Protein AF-A0A4P7VS57-F1 (afdb_monomer_lite)

Sequence (170 aa):
MRVNVEDFFAKYGSKEYRNGLYIPEDIWAMRNECFFSGAVEMEVPDNIVDTIESNKLNQERRDAEYNNISTHRVAGMEHEGNGDIDEAIIEYAESIRLGENAENDMFHAFGYSYTRIIVLLDKVKRYTEEIDYIEALLNHSMNEPERDKYVARLEKTKVKLEKQSKNGRV

Secondary structure (DSSP, 8-state):
-EEEHHHHHHHHTSGGGTTTTTS-HHHHHHHHHHHHHT-SEEE--TTHHHHHHHHHHHHHHHHHHHHHHHHHHHHHHHHHHHT-HHHHHHHHHHHHHHHHTSSS--HHHHHHHHHHHHHHHHHTT-HHHHHHHHHHHHTS---HHHHHHHHHHHHHHHHHHHHHHHHT--

Structure (mmCIF, N/CA/C/O backbone):
data_AF-A0A4P7VS57-F1
#
_entry.id   AF-A0A4P7VS57-F1
#
loop_
_atom_site.group_PDB
_atom_site.id
_atom_site.type_symbol
_atom_site.label_atom_id
_atom_site.label_alt_id
_atom_site.label_comp_id
_atom_site.label_asym_id
_atom_site.label_entity_id
_atom_site.label_seq_id
_atom_site.pdbx_PDB_ins_code
_atom_site.Cartn_x
_atom_site.Cartn_y
_atom_site.Cartn_z
_atom_site.occupancy
_atom_site.B_iso_or_equiv
_atom_site.auth_seq_id
_atom_site.auth_comp_id
_atom_site.auth_asym_id
_atom_site.auth_atom_id
_atom_site.pdbx_PDB_model_num
ATOM 1 N N . MET A 1 1 ? 27.900 -6.717 -24.913 1.00 95.75 1 MET A N 1
ATOM 2 C CA . MET A 1 1 ? 27.491 -6.787 -26.330 1.00 95.75 1 MET A CA 1
ATOM 3 C C . MET A 1 1 ? 27.405 -5.391 -26.921 1.00 95.75 1 MET A C 1
ATOM 5 O O . MET A 1 1 ? 27.136 -4.440 -26.197 1.00 95.75 1 MET A O 1
ATOM 9 N N . ARG A 1 2 ? 27.623 -5.250 -28.231 1.00 96.56 2 ARG A N 1
ATOM 10 C CA . ARG A 1 2 ? 27.492 -3.961 -28.922 1.00 96.56 2 ARG A CA 1
ATOM 11 C C . ARG A 1 2 ? 26.099 -3.825 -29.535 1.00 96.56 2 ARG A C 1
ATOM 13 O O . ARG A 1 2 ? 25.623 -4.768 -30.160 1.00 96.56 2 ARG A O 1
ATOM 20 N N . VAL A 1 3 ? 25.461 -2.672 -29.347 1.00 97.00 3 VAL A N 1
ATOM 21 C CA . VAL A 1 3 ? 24.111 -2.381 -29.855 1.00 97.00 3 VAL A CA 1
ATOM 22 C C . VAL A 1 3 ? 24.070 -1.018 -30.538 1.00 97.00 3 VAL A C 1
ATOM 24 O O . VAL A 1 3 ? 24.795 -0.105 -30.140 1.00 97.00 3 VAL A O 1
ATOM 27 N N . ASN A 1 4 ? 23.201 -0.869 -31.538 1.00 97.88 4 ASN A N 1
ATOM 28 C CA . ASN A 1 4 ? 22.857 0.443 -32.079 1.00 97.88 4 ASN A CA 1
ATOM 29 C C . ASN A 1 4 ? 22.032 1.223 -31.039 1.00 97.88 4 ASN A C 1
ATOM 31 O O . ASN A 1 4 ? 21.075 0.689 -30.472 1.00 97.88 4 ASN A O 1
ATOM 35 N N . VAL A 1 5 ? 22.419 2.471 -30.773 1.00 96.75 5 VAL A N 1
ATOM 36 C CA . VAL A 1 5 ? 21.814 3.298 -29.717 1.00 96.75 5 VAL A CA 1
ATOM 37 C C . VAL A 1 5 ? 20.358 3.633 -30.046 1.00 96.75 5 VAL A C 1
ATOM 39 O O . VAL A 1 5 ? 19.491 3.509 -29.182 1.00 96.75 5 VAL A O 1
ATOM 42 N N . GLU A 1 6 ? 20.065 4.038 -31.282 1.00 96.06 6 GLU A N 1
ATOM 43 C CA . GLU A 1 6 ? 18.710 4.435 -31.676 1.00 96.06 6 GLU A CA 1
ATOM 44 C C . GLU A 1 6 ? 17.748 3.248 -31.630 1.00 96.06 6 GLU A C 1
ATOM 46 O O . GLU A 1 6 ? 16.695 3.353 -31.002 1.00 96.06 6 GLU A O 1
ATOM 51 N N . ASP A 1 7 ? 18.135 2.102 -32.193 1.00 97.62 7 ASP A N 1
ATOM 52 C CA . ASP A 1 7 ? 17.298 0.897 -32.205 1.00 97.62 7 ASP A CA 1
ATOM 53 C C . ASP A 1 7 ? 17.010 0.386 -30.787 1.00 97.62 7 ASP A C 1
ATOM 55 O O . ASP A 1 7 ? 15.876 0.017 -30.457 1.00 97.62 7 ASP A O 1
ATOM 59 N N . PHE A 1 8 ? 18.026 0.398 -29.916 1.00 97.75 8 PHE A N 1
ATOM 60 C CA . PHE A 1 8 ? 17.887 -0.053 -28.534 1.00 97.75 8 PHE A CA 1
ATOM 61 C C . PHE A 1 8 ? 16.859 0.792 -27.771 1.00 97.75 8 PHE A C 1
ATOM 63 O O . PHE A 1 8 ? 15.942 0.250 -27.146 1.00 97.75 8 PHE A O 1
ATOM 70 N N . PHE A 1 9 ? 16.969 2.121 -27.853 1.00 96.75 9 PHE A N 1
ATOM 71 C CA . PHE A 1 9 ? 16.055 3.029 -27.158 1.00 96.75 9 PHE A CA 1
ATOM 72 C C . PHE A 1 9 ? 14.707 3.192 -27.864 1.00 96.75 9 PHE A C 1
ATOM 74 O O . PHE A 1 9 ? 13.718 3.475 -27.192 1.00 96.75 9 PHE A O 1
ATOM 81 N N . ALA A 1 10 ? 14.612 2.948 -29.172 1.00 97.12 10 ALA A N 1
ATOM 82 C CA . ALA A 1 10 ? 13.326 2.860 -29.857 1.00 97.12 10 ALA A CA 1
ATOM 83 C C . ALA A 1 10 ? 12.485 1.696 -29.310 1.00 97.12 10 ALA A C 1
ATOM 85 O O . ALA A 1 10 ? 11.280 1.849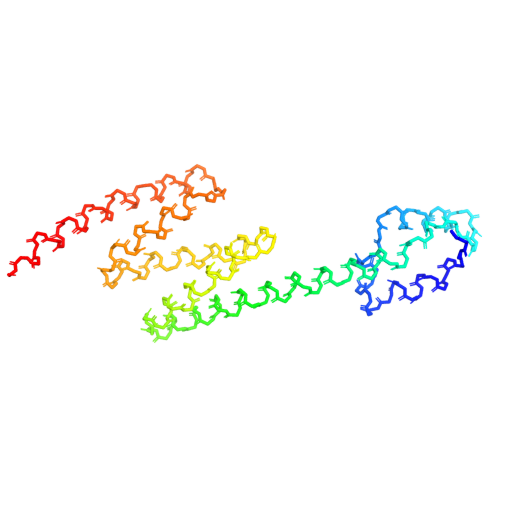 -29.101 1.00 97.12 10 ALA A O 1
ATOM 86 N N . LYS A 1 11 ? 13.119 0.552 -29.014 1.00 97.25 11 LYS A N 1
ATOM 87 C CA . LYS A 1 11 ? 12.449 -0.603 -28.404 1.00 97.25 11 LYS A CA 1
ATOM 88 C C . LYS A 1 11 ? 12.190 -0.398 -26.909 1.00 97.25 11 LYS A C 1
ATOM 90 O O . LYS A 1 11 ? 11.036 -0.354 -26.481 1.00 97.25 11 LYS A O 1
ATOM 95 N N . TYR A 1 12 ? 13.248 -0.271 -26.110 1.00 97.50 12 TYR A N 1
ATOM 96 C CA . TYR A 1 12 ? 13.145 -0.291 -24.645 1.00 97.50 12 TYR A CA 1
ATOM 97 C C . TYR A 1 12 ? 12.776 1.068 -24.039 1.00 97.50 12 TYR A C 1
ATOM 99 O O . TYR A 1 12 ? 12.376 1.134 -22.885 1.00 97.50 12 TYR A O 1
ATOM 107 N N . GLY A 1 13 ? 12.856 2.155 -24.809 1.00 95.62 13 GLY A N 1
ATOM 108 C CA . GLY A 1 13 ? 12.323 3.471 -24.447 1.00 95.62 13 GLY A CA 1
ATOM 109 C C . GLY A 1 13 ? 10.883 3.694 -24.919 1.00 95.62 13 GLY A C 1
ATOM 110 O O . GLY A 1 13 ? 10.374 4.809 -24.831 1.00 95.62 13 GLY A O 1
ATOM 111 N N . SER A 1 14 ? 10.215 2.663 -25.445 1.00 96.44 14 SER A N 1
ATOM 112 C CA . SER A 1 14 ? 8.836 2.761 -25.924 1.00 96.44 14 SER A CA 1
ATOM 113 C C . SER A 1 14 ? 7.815 2.826 -24.780 1.00 96.44 14 SER A C 1
ATOM 115 O O . SER A 1 14 ? 8.117 2.575 -23.610 1.00 96.44 14 SER A O 1
ATOM 117 N N . LYS A 1 15 ? 6.552 3.115 -25.124 1.00 95.06 15 LYS A N 1
ATOM 118 C CA . LYS A 1 15 ? 5.432 3.109 -24.167 1.00 95.06 15 LYS A CA 1
ATOM 119 C C . LYS A 1 15 ? 5.218 1.751 -23.502 1.00 95.06 15 LYS A C 1
ATOM 121 O O . LYS A 1 15 ? 4.830 1.717 -22.340 1.00 95.06 15 LYS A O 1
ATOM 126 N N . GLU A 1 16 ? 5.478 0.660 -24.222 1.00 94.69 16 GLU A N 1
ATOM 127 C CA . GLU A 1 16 ? 5.389 -0.698 -23.676 1.00 94.69 16 GLU A CA 1
ATOM 128 C C . GLU A 1 16 ? 6.339 -0.876 -22.482 1.00 94.69 16 GLU A C 1
ATOM 130 O O . GLU A 1 16 ? 5.980 -1.483 -21.479 1.00 94.69 16 GLU A O 1
ATOM 135 N N . TYR A 1 17 ? 7.517 -0.253 -22.548 1.00 96.38 17 TYR A N 1
ATOM 136 C CA . TYR A 1 17 ? 8.515 -0.250 -21.479 1.00 96.38 17 TYR A CA 1
ATOM 137 C C . TYR A 1 17 ? 8.414 1.002 -20.594 1.00 96.38 17 TYR A C 1
ATOM 139 O O . TYR A 1 17 ? 9.401 1.453 -20.011 1.00 96.38 17 TYR A O 1
ATOM 147 N N . ARG A 1 18 ? 7.217 1.604 -20.521 1.00 95.12 18 ARG A N 1
ATOM 148 C CA . ARG A 1 18 ? 6.916 2.826 -19.755 1.00 95.12 18 ARG A CA 1
ATOM 149 C C . ARG A 1 18 ? 7.930 3.948 -19.977 1.00 95.12 18 ARG A C 1
ATOM 151 O O . ARG A 1 18 ? 8.366 4.605 -19.037 1.00 95.12 18 ARG A O 1
ATOM 158 N N . ASN A 1 19 ? 8.281 4.175 -21.239 1.00 95.75 19 ASN A N 1
ATOM 159 C CA . ASN A 1 19 ? 9.265 5.170 -21.663 1.00 95.75 19 ASN A CA 1
ATOM 160 C C . ASN A 1 19 ? 10.666 4.925 -21.071 1.00 95.75 19 ASN A C 1
ATOM 162 O O . ASN A 1 19 ? 11.373 5.864 -20.717 1.00 95.75 19 ASN A O 1
ATOM 166 N N . GLY A 1 20 ? 11.054 3.652 -20.951 1.00 95.25 20 GLY A N 1
ATOM 167 C CA . GLY A 1 20 ? 12.362 3.229 -20.454 1.00 95.25 20 GLY A CA 1
ATOM 168 C C . GLY A 1 20 ? 12.506 3.231 -18.936 1.00 95.25 20 GLY A C 1
ATOM 169 O O . GLY A 1 20 ? 13.629 3.242 -18.441 1.00 95.25 20 GLY A O 1
ATOM 170 N N . LEU A 1 21 ? 11.392 3.154 -18.197 1.00 96.06 21 LEU A N 1
ATOM 171 C CA . LEU A 1 21 ? 11.391 2.983 -16.737 1.00 96.06 21 LEU A CA 1
ATOM 172 C C . LEU A 1 21 ? 12.198 1.753 -16.291 1.00 96.06 21 LEU A C 1
ATOM 174 O O . LEU A 1 21 ? 12.757 1.733 -15.201 1.00 96.06 21 LEU A O 1
ATOM 178 N N . TYR A 1 22 ? 12.228 0.717 -17.127 1.00 97.50 22 TYR A N 1
ATOM 179 C CA . TYR A 1 22 ? 12.878 -0.558 -16.824 1.00 97.50 22 TYR A CA 1
ATOM 180 C C . TYR A 1 22 ? 14.358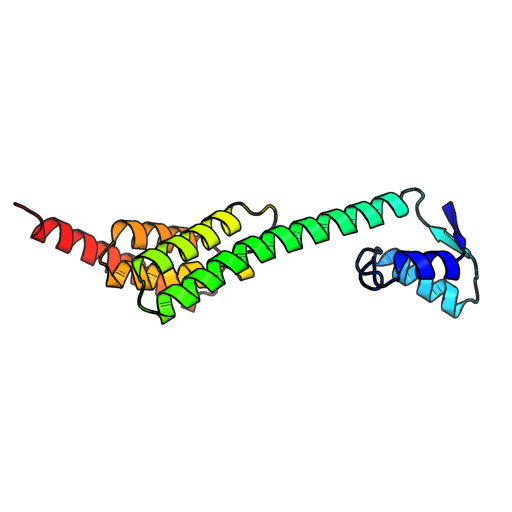 -0.596 -17.222 1.00 97.50 22 TYR A C 1
ATOM 182 O O . TYR A 1 22 ? 15.051 -1.562 -16.895 1.00 97.50 22 TYR A O 1
ATOM 190 N N . ILE A 1 23 ? 14.837 0.440 -17.922 1.00 97.31 23 ILE A N 1
ATOM 191 C CA . ILE A 1 23 ? 16.235 0.575 -18.326 1.00 97.31 23 ILE A CA 1
ATOM 192 C C . ILE A 1 23 ? 17.057 1.027 -17.108 1.00 97.31 23 ILE A C 1
ATOM 194 O O . ILE A 1 23 ? 16.727 2.057 -16.515 1.00 97.31 23 ILE A O 1
ATOM 198 N N . PRO A 1 24 ? 18.126 0.297 -16.741 1.00 97.19 24 PRO A N 1
ATOM 199 C CA . PRO A 1 24 ? 19.059 0.710 -15.697 1.00 97.19 24 PRO A CA 1
ATOM 200 C C . PRO A 1 24 ? 19.655 2.112 -15.919 1.00 97.19 24 PRO A C 1
ATOM 202 O O . PRO A 1 24 ? 19.864 2.551 -17.052 1.00 97.19 24 PRO A O 1
ATOM 205 N N . GLU A 1 25 ? 19.926 2.829 -14.828 1.00 95.88 25 GLU A N 1
ATOM 206 C CA . GLU A 1 25 ? 20.386 4.226 -14.864 1.00 95.88 25 GLU A CA 1
ATOM 207 C C . GLU A 1 25 ? 21.748 4.393 -15.555 1.00 95.88 25 GLU A C 1
ATOM 209 O O . GLU A 1 25 ? 21.968 5.358 -16.286 1.00 95.88 25 GLU A O 1
ATOM 214 N N . ASP A 1 26 ? 22.646 3.425 -15.392 1.00 96.50 26 ASP A N 1
ATOM 215 C CA . ASP A 1 26 ? 23.941 3.390 -16.071 1.00 96.50 26 ASP A CA 1
ATOM 216 C C . ASP A 1 26 ? 23.788 3.307 -17.597 1.00 96.50 26 ASP A C 1
ATOM 218 O O . ASP A 1 26 ? 24.504 3.990 -18.327 1.00 96.50 26 ASP A O 1
ATOM 222 N N . ILE A 1 27 ? 22.794 2.571 -18.100 1.00 97.31 27 ILE A N 1
ATOM 223 C CA . ILE A 1 27 ? 22.490 2.523 -19.539 1.00 97.31 27 ILE A CA 1
ATOM 224 C C . ILE A 1 27 ? 21.917 3.855 -20.037 1.00 97.31 27 ILE A C 1
ATOM 226 O O . ILE A 1 27 ? 22.228 4.291 -21.150 1.00 97.31 27 ILE A O 1
ATOM 230 N N . TRP A 1 28 ? 21.126 4.551 -19.216 1.00 95.19 28 TRP A N 1
ATOM 231 C CA . TRP A 1 28 ? 20.705 5.922 -19.518 1.00 95.19 28 TRP A CA 1
ATOM 232 C C . TRP A 1 28 ? 21.888 6.896 -19.570 1.00 95.19 28 TRP A C 1
ATOM 234 O O . TRP A 1 28 ? 21.930 7.758 -20.452 1.00 95.19 28 TRP A O 1
ATOM 244 N N . ALA A 1 29 ? 22.866 6.751 -18.674 1.00 95.38 29 ALA A N 1
ATOM 245 C CA . ALA A 1 29 ? 24.087 7.549 -18.698 1.00 95.38 29 ALA A CA 1
ATOM 246 C C . ALA A 1 29 ? 24.898 7.295 -19.982 1.00 95.38 29 ALA A C 1
ATOM 248 O O . ALA A 1 29 ? 25.233 8.249 -20.687 1.00 95.38 29 ALA A O 1
ATOM 249 N N . MET A 1 30 ? 25.097 6.025 -20.358 1.00 95.69 30 MET A N 1
ATOM 250 C CA . MET A 1 30 ? 25.780 5.642 -21.604 1.00 95.69 30 MET A CA 1
ATOM 251 C C . MET A 1 30 ? 25.103 6.232 -22.847 1.00 95.69 30 MET A C 1
ATOM 253 O O . MET A 1 30 ? 25.778 6.717 -23.758 1.00 95.69 30 MET A O 1
ATOM 257 N N . ARG A 1 31 ? 23.763 6.256 -22.887 1.00 95.25 31 ARG A N 1
ATOM 258 C CA . ARG A 1 31 ? 23.010 6.907 -23.972 1.00 95.25 31 ARG A CA 1
ATOM 259 C C . ARG A 1 31 ? 23.368 8.381 -24.109 1.00 95.25 31 ARG A C 1
ATOM 261 O O . ARG A 1 31 ? 23.563 8.859 -25.225 1.00 95.25 31 ARG A O 1
ATOM 268 N N . ASN A 1 32 ? 23.421 9.104 -22.992 1.00 94.44 32 ASN A N 1
ATOM 269 C CA . ASN A 1 32 ? 23.735 10.530 -22.998 1.00 94.44 32 ASN A CA 1
ATOM 270 C C . ASN A 1 32 ? 25.172 10.770 -23.479 1.00 94.44 32 ASN A C 1
ATOM 272 O O . ASN A 1 32 ? 25.403 11.669 -24.284 1.00 94.44 32 ASN A O 1
ATOM 276 N N . GLU A 1 33 ? 26.126 9.937 -23.064 1.00 94.88 33 GLU A N 1
ATOM 277 C CA . GLU A 1 33 ? 27.510 9.998 -23.552 1.00 94.88 33 GLU A CA 1
ATOM 278 C C . GLU A 1 33 ? 27.605 9.756 -25.065 1.00 94.88 33 GLU A C 1
ATOM 280 O O . GLU A 1 33 ? 28.285 10.502 -25.779 1.00 94.88 33 GLU A O 1
ATOM 285 N N . CYS A 1 34 ? 26.875 8.764 -25.582 1.00 94.56 34 CYS A N 1
ATOM 286 C CA . CYS A 1 34 ? 26.802 8.503 -27.020 1.00 94.56 34 CYS A CA 1
ATOM 287 C C . CYS A 1 34 ? 26.186 9.685 -27.776 1.00 94.56 34 CYS A C 1
ATOM 289 O O . CYS A 1 34 ? 26.716 10.109 -28.802 1.00 94.56 34 CYS A O 1
ATOM 291 N N . PHE A 1 35 ? 25.125 10.281 -27.225 1.00 92.81 35 PHE A N 1
ATOM 292 C CA . PHE A 1 35 ? 24.484 11.464 -27.793 1.00 92.81 35 PHE A CA 1
ATOM 293 C C . PHE A 1 35 ? 25.451 12.655 -27.904 1.00 92.81 35 PHE A C 1
ATOM 295 O O . PHE A 1 35 ? 25.511 13.294 -28.953 1.00 92.81 35 PHE A O 1
ATOM 302 N N . PHE A 1 36 ? 26.250 12.938 -26.868 1.00 94.06 36 PHE A N 1
ATOM 303 C CA . PHE A 1 36 ? 27.216 14.046 -26.898 1.00 94.06 36 PHE A CA 1
ATOM 304 C C . PHE A 1 36 ? 28.440 13.778 -27.781 1.00 94.06 36 PHE A C 1
ATOM 306 O O . PHE A 1 36 ? 29.000 14.716 -28.347 1.00 94.06 36 PHE A O 1
ATOM 313 N N . SER A 1 37 ? 28.865 12.521 -27.901 1.00 95.38 37 SER A N 1
ATOM 314 C CA . SER A 1 37 ? 30.015 12.132 -28.728 1.00 95.38 37 SER A CA 1
ATOM 315 C C . SER A 1 37 ? 29.662 11.881 -30.199 1.00 95.38 37 SER A C 1
ATOM 317 O O . SER A 1 37 ? 30.564 11.782 -31.031 1.00 95.38 37 SER A O 1
ATOM 319 N N . GLY A 1 38 ? 28.371 11.784 -30.536 1.00 95.38 38 GLY A N 1
ATOM 320 C CA . GLY A 1 38 ? 27.901 11.392 -31.867 1.00 95.38 38 GLY A CA 1
ATOM 321 C C . GLY A 1 38 ? 28.084 9.899 -32.166 1.00 95.38 38 GLY A C 1
ATOM 322 O O . GLY A 1 38 ? 28.037 9.499 -33.329 1.00 95.38 38 GLY A O 1
ATOM 323 N N . ALA A 1 39 ? 28.319 9.074 -31.142 1.00 95.62 39 ALA A N 1
ATOM 324 C CA . ALA A 1 39 ? 28.437 7.631 -31.299 1.00 95.62 39 ALA A CA 1
ATOM 325 C C . ALA A 1 39 ? 27.065 7.004 -31.599 1.00 95.62 39 ALA A C 1
ATOM 327 O O . ALA A 1 39 ? 26.079 7.265 -30.911 1.00 95.62 39 ALA A O 1
ATOM 328 N N . VAL A 1 40 ? 27.015 6.148 -32.623 1.00 96.31 40 VAL A N 1
ATOM 329 C CA . VAL A 1 40 ? 25.794 5.433 -33.050 1.00 96.31 40 VAL A CA 1
ATOM 330 C C . VAL A 1 40 ? 25.666 4.039 -32.431 1.00 96.31 40 VAL A C 1
ATOM 332 O O . VAL A 1 40 ? 24.598 3.432 -32.469 1.00 96.31 40 VAL A O 1
ATOM 335 N N . GLU A 1 41 ? 26.747 3.534 -31.837 1.00 97.25 41 GLU A N 1
ATOM 336 C CA . GLU A 1 41 ? 26.813 2.238 -31.167 1.00 97.25 41 GLU A CA 1
ATOM 337 C C . GLU A 1 41 ? 27.328 2.410 -29.739 1.00 97.25 41 GLU A C 1
ATOM 339 O O . GLU A 1 41 ? 28.199 3.243 -29.485 1.00 97.25 41 GLU A O 1
ATOM 344 N N . MET A 1 42 ? 26.830 1.578 -28.826 1.00 96.31 42 MET A N 1
ATOM 345 C CA . MET A 1 42 ? 27.303 1.506 -27.445 1.00 96.31 42 MET A CA 1
ATOM 346 C C . MET A 1 42 ? 27.581 0.063 -27.033 1.00 96.31 42 MET A C 1
ATOM 348 O O . MET A 1 42 ? 26.971 -0.880 -27.546 1.00 96.31 42 MET A O 1
ATOM 352 N N . GLU A 1 43 ? 28.517 -0.110 -26.105 1.00 96.88 43 GLU A N 1
ATOM 353 C CA . GLU A 1 43 ? 28.799 -1.396 -25.479 1.00 96.88 43 GLU A CA 1
ATOM 354 C C . GLU A 1 43 ? 28.024 -1.498 -24.167 1.00 96.88 43 GLU A C 1
ATOM 356 O O . GLU A 1 43 ? 28.244 -0.727 -23.240 1.00 96.88 43 GLU A O 1
ATOM 361 N N . VAL A 1 44 ? 27.093 -2.446 -24.115 1.00 96.75 44 VAL A N 1
ATOM 362 C CA . VAL A 1 44 ? 26.236 -2.716 -22.956 1.00 96.75 44 VAL A CA 1
ATOM 363 C C . VAL A 1 44 ? 26.558 -4.088 -22.368 1.00 96.75 44 VAL A C 1
ATOM 365 O O . VAL A 1 44 ? 27.080 -4.945 -23.089 1.00 96.75 44 VAL A O 1
ATOM 368 N N . PRO A 1 45 ? 26.231 -4.359 -21.095 1.00 97.38 45 PRO A N 1
ATOM 369 C CA . PRO A 1 45 ? 26.346 -5.699 -20.526 1.00 97.38 45 PRO A CA 1
ATOM 370 C C . PRO A 1 45 ? 25.591 -6.748 -21.358 1.00 97.38 45 PRO A C 1
ATOM 372 O O . PRO A 1 45 ? 24.519 -6.470 -21.895 1.00 97.38 45 PRO A O 1
ATOM 375 N N . ASP A 1 46 ? 26.125 -7.967 -21.464 1.00 97.12 46 ASP A N 1
ATOM 376 C CA . ASP A 1 46 ? 25.494 -9.040 -22.257 1.00 97.12 46 ASP A CA 1
ATOM 377 C C . ASP A 1 46 ? 24.112 -9.441 -21.721 1.00 97.12 46 ASP A C 1
ATOM 379 O O . ASP A 1 46 ? 23.226 -9.815 -22.484 1.00 97.12 46 ASP A O 1
ATOM 383 N N . ASN A 1 47 ? 23.902 -9.298 -20.415 1.00 96.81 47 ASN A N 1
ATOM 384 C CA . ASN A 1 47 ? 22.655 -9.6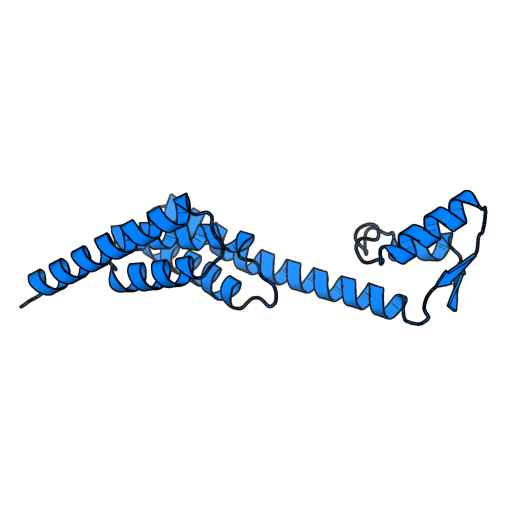18 -19.725 1.00 96.81 47 ASN A CA 1
ATOM 385 C C . ASN A 1 47 ? 21.675 -8.432 -19.649 1.00 96.81 47 ASN A C 1
ATOM 387 O O . ASN A 1 47 ? 20.717 -8.481 -18.873 1.00 96.81 47 ASN A O 1
ATOM 391 N N . ILE A 1 48 ? 21.902 -7.338 -20.391 1.00 97.38 48 ILE A N 1
ATOM 392 C CA . ILE A 1 48 ? 21.077 -6.132 -20.232 1.00 97.38 48 ILE A CA 1
ATOM 393 C C . ILE A 1 48 ? 19.612 -6.365 -20.612 1.00 97.38 48 ILE A C 1
ATOM 395 O O . ILE A 1 48 ? 18.714 -5.828 -19.968 1.00 97.38 48 ILE A O 1
ATOM 399 N N . VAL A 1 49 ? 19.359 -7.201 -21.621 1.00 97.12 49 VAL A N 1
ATOM 400 C CA . VAL A 1 49 ? 17.995 -7.553 -22.038 1.00 97.12 49 VAL A CA 1
ATOM 401 C C . VAL A 1 49 ? 17.278 -8.278 -20.903 1.00 97.12 49 VAL A C 1
ATOM 403 O O . VAL A 1 49 ? 16.214 -7.837 -20.481 1.00 97.12 49 VAL A O 1
ATOM 406 N N . ASP A 1 50 ? 17.905 -9.310 -20.336 1.00 97.75 50 ASP A N 1
ATOM 407 C CA . ASP A 1 50 ? 17.347 -10.068 -19.210 1.00 97.75 50 ASP A CA 1
ATOM 408 C C . ASP A 1 50 ? 17.113 -9.178 -17.983 1.00 97.75 50 ASP A C 1
ATOM 410 O O . ASP A 1 50 ? 16.127 -9.342 -17.263 1.00 97.75 50 ASP A O 1
ATOM 414 N N . THR A 1 51 ? 17.993 -8.199 -17.763 1.00 97.75 51 THR A N 1
ATOM 415 C CA . THR A 1 51 ? 17.870 -7.223 -16.672 1.00 97.75 51 THR A CA 1
ATOM 416 C C . THR A 1 51 ? 16.645 -6.329 -16.870 1.00 97.75 51 THR A C 1
ATOM 418 O O . THR A 1 51 ? 15.858 -6.153 -15.942 1.00 97.75 51 THR A O 1
ATOM 421 N N . ILE A 1 52 ? 16.443 -5.801 -18.081 1.00 97.94 52 ILE A N 1
ATOM 422 C CA . ILE A 1 52 ? 15.284 -4.963 -18.417 1.00 97.94 52 ILE A CA 1
ATOM 423 C C . ILE A 1 52 ? 13.979 -5.755 -18.279 1.00 97.94 52 ILE A C 1
ATOM 425 O O . ILE A 1 52 ? 13.027 -5.260 -17.675 1.00 97.94 52 ILE A O 1
ATOM 429 N N . GLU A 1 53 ? 13.933 -6.987 -18.788 1.00 97.75 53 GLU A N 1
ATOM 430 C CA . GLU A 1 53 ? 12.738 -7.833 -18.673 1.00 97.75 53 GLU A CA 1
ATOM 431 C C . GLU A 1 53 ? 12.447 -8.218 -17.215 1.00 97.75 53 GLU A C 1
ATOM 433 O O . GLU A 1 53 ? 11.297 -8.182 -16.774 1.00 97.75 53 GLU A O 1
ATOM 438 N N . SER A 1 54 ? 13.484 -8.496 -16.420 1.00 97.06 54 SER A N 1
ATOM 439 C CA . SER A 1 54 ? 13.333 -8.756 -14.983 1.00 97.06 54 SER A CA 1
ATOM 440 C C . SER A 1 54 ? 12.808 -7.527 -14.235 1.00 97.06 54 SER A C 1
ATOM 442 O O . SER A 1 54 ? 11.924 -7.644 -13.385 1.00 97.06 54 SER A O 1
ATOM 444 N N . ASN A 1 55 ? 13.303 -6.329 -14.568 1.00 96.69 55 ASN A N 1
ATOM 445 C CA . ASN A 1 55 ? 12.812 -5.071 -14.001 1.00 96.69 55 ASN A CA 1
ATOM 446 C C . ASN A 1 55 ? 11.341 -4.822 -14.352 1.00 96.69 55 ASN A C 1
ATOM 448 O O . ASN A 1 55 ? 10.568 -4.416 -13.480 1.00 96.69 55 ASN A O 1
ATOM 452 N N . LYS A 1 56 ? 10.951 -5.094 -15.604 1.00 97.00 56 LYS A N 1
ATOM 453 C CA . LYS A 1 56 ? 9.563 -5.002 -16.069 1.00 97.00 56 LYS A CA 1
ATOM 454 C C . LYS A 1 56 ? 8.652 -5.919 -15.257 1.00 97.00 56 LYS A C 1
ATOM 456 O O . LYS A 1 56 ? 7.709 -5.425 -14.642 1.00 97.00 56 LYS A O 1
ATOM 461 N N . LEU A 1 57 ? 8.985 -7.207 -15.165 1.00 96.12 57 LEU A N 1
ATOM 462 C CA . LEU A 1 57 ? 8.198 -8.192 -14.416 1.00 96.12 57 LEU A CA 1
ATOM 463 C C . LEU A 1 57 ? 8.074 -7.821 -12.930 1.00 96.12 57 LEU A C 1
ATOM 465 O O . LEU A 1 57 ? 6.989 -7.882 -12.351 1.00 96.12 57 LEU A O 1
ATOM 469 N N . ASN A 1 58 ? 9.175 -7.390 -12.311 1.00 94.44 58 ASN A N 1
ATOM 470 C CA . ASN A 1 58 ? 9.171 -6.958 -10.916 1.00 94.44 58 ASN A CA 1
ATOM 471 C C . ASN A 1 58 ? 8.270 -5.741 -10.692 1.00 94.44 58 ASN A C 1
ATOM 473 O O . ASN A 1 58 ? 7.547 -5.696 -9.697 1.00 94.44 58 ASN A O 1
ATOM 477 N N . GLN A 1 59 ? 8.288 -4.765 -11.603 1.00 94.94 59 GLN A N 1
ATOM 478 C CA . GLN A 1 59 ? 7.398 -3.614 -11.503 1.00 94.94 59 GLN A CA 1
ATOM 479 C C . GLN A 1 59 ? 5.934 -4.006 -11.707 1.00 94.94 59 GLN A C 1
ATOM 481 O O . GLN A 1 59 ? 5.086 -3.550 -10.950 1.00 94.94 59 GLN A O 1
ATOM 486 N N . GLU A 1 60 ? 5.630 -4.849 -12.693 1.00 94.88 60 GLU A N 1
ATOM 487 C CA . GLU A 1 60 ? 4.264 -5.319 -12.950 1.00 94.88 60 GLU A CA 1
ATOM 488 C C . GLU A 1 60 ? 3.691 -6.069 -11.743 1.00 94.88 60 GLU A C 1
ATOM 490 O O . GLU A 1 60 ? 2.546 -5.836 -11.356 1.00 94.88 60 GLU A O 1
ATOM 495 N N . ARG A 1 61 ? 4.506 -6.902 -11.088 1.00 94.56 61 ARG A N 1
ATOM 496 C CA . ARG A 1 61 ? 4.132 -7.579 -9.842 1.00 94.56 61 ARG A CA 1
ATOM 497 C C . ARG A 1 61 ? 3.872 -6.594 -8.703 1.00 94.56 61 ARG A C 1
ATOM 499 O O . ARG A 1 61 ? 2.835 -6.696 -8.054 1.00 94.56 61 ARG A O 1
ATOM 506 N N . ARG A 1 62 ? 4.763 -5.615 -8.495 1.00 94.88 62 ARG A N 1
ATOM 507 C CA . ARG A 1 62 ? 4.562 -4.561 -7.483 1.00 94.88 62 ARG A CA 1
ATOM 508 C C . ARG A 1 62 ? 3.281 -3.770 -7.730 1.00 94.88 62 ARG A C 1
ATOM 510 O O . ARG A 1 62 ? 2.542 -3.496 -6.792 1.00 94.88 62 ARG A O 1
ATOM 517 N N . ASP A 1 63 ? 3.002 -3.427 -8.984 1.00 95.44 63 ASP A N 1
ATOM 518 C CA . ASP A 1 63 ? 1.787 -2.702 -9.349 1.00 95.44 63 ASP A CA 1
ATOM 519 C C . ASP A 1 63 ? 0.534 -3.552 -9.101 1.00 95.44 63 ASP A C 1
ATOM 521 O O . ASP A 1 63 ? -0.477 -3.037 -8.624 1.00 95.44 63 ASP A O 1
ATOM 525 N N . ALA A 1 64 ? 0.588 -4.853 -9.396 1.00 95.88 64 ALA A N 1
ATOM 526 C CA . ALA A 1 64 ? -0.511 -5.773 -9.127 1.00 95.88 64 ALA A CA 1
ATOM 527 C C . ALA A 1 64 ? -0.798 -5.898 -7.621 1.00 95.88 64 ALA A C 1
ATOM 529 O O . ALA A 1 64 ? -1.955 -5.792 -7.213 1.00 95.88 64 ALA A O 1
ATOM 530 N N . GLU A 1 65 ? 0.241 -6.057 -6.795 1.00 96.56 65 GLU A N 1
ATOM 531 C CA . GLU A 1 65 ? 0.129 -6.074 -5.330 1.00 96.56 65 GLU A CA 1
ATOM 532 C C . GLU A 1 65 ? -0.468 -4.763 -4.802 1.00 96.56 65 GLU A C 1
ATOM 534 O O . GLU A 1 65 ? -1.470 -4.779 -4.083 1.00 96.56 65 GLU A O 1
ATOM 539 N N . TYR A 1 66 ? 0.080 -3.622 -5.233 1.00 97.50 66 TYR A N 1
ATOM 540 C CA . TYR A 1 66 ? -0.402 -2.297 -4.845 1.00 97.50 66 TYR A CA 1
ATOM 541 C C . TYR A 1 66 ? -1.880 -2.086 -5.200 1.00 97.50 66 TYR A C 1
ATOM 543 O O . TYR A 1 66 ? -2.662 -1.581 -4.385 1.00 97.50 66 TYR A O 1
ATOM 551 N N . ASN A 1 67 ? -2.279 -2.476 -6.413 1.00 97.31 67 ASN A N 1
ATOM 552 C CA . ASN A 1 67 ? -3.658 -2.352 -6.877 1.00 97.31 67 ASN A CA 1
ATOM 553 C C . ASN A 1 67 ? -4.605 -3.242 -6.070 1.00 97.31 67 ASN A C 1
ATOM 555 O O . ASN A 1 67 ? -5.706 -2.804 -5.737 1.00 97.31 67 ASN A O 1
ATOM 559 N N . ASN A 1 68 ? -4.179 -4.454 -5.714 1.00 97.25 68 ASN A N 1
ATOM 560 C CA . ASN A 1 68 ? -4.980 -5.362 -4.902 1.00 97.25 68 ASN A CA 1
ATOM 561 C C . ASN A 1 68 ? -5.224 -4.781 -3.496 1.00 97.25 68 ASN A C 1
ATOM 563 O O . ASN A 1 68 ? -6.367 -4.629 -3.069 1.00 97.25 68 ASN A O 1
ATOM 567 N N . ILE A 1 69 ? -4.159 -4.321 -2.830 1.00 98.44 69 ILE A N 1
ATOM 568 C CA . ILE A 1 69 ? -4.234 -3.644 -1.523 1.00 98.44 69 ILE A CA 1
ATOM 569 C C . ILE A 1 69 ? -5.158 -2.419 -1.579 1.00 98.44 69 ILE A C 1
ATOM 571 O O . ILE A 1 69 ? -6.007 -2.217 -0.702 1.00 98.44 69 ILE A O 1
ATOM 575 N N . SER A 1 70 ? -4.987 -1.590 -2.612 1.00 97.81 70 SER A N 1
ATOM 576 C CA . SER A 1 70 ? -5.755 -0.356 -2.790 1.00 97.81 70 SER A CA 1
ATOM 577 C C . SER A 1 70 ? -7.226 -0.616 -3.091 1.00 97.81 70 SER A C 1
ATOM 579 O O . SER A 1 70 ? -8.063 0.168 -2.650 1.00 97.81 70 SER A O 1
ATOM 581 N N . THR A 1 71 ? -7.553 -1.701 -3.798 1.00 98.56 71 THR A N 1
ATOM 582 C CA . THR A 1 71 ? -8.941 -2.075 -4.107 1.00 98.56 71 THR A CA 1
ATOM 583 C C . THR A 1 71 ? -9.731 -2.303 -2.823 1.00 98.56 71 THR A C 1
ATOM 585 O O . THR A 1 71 ? -10.752 -1.653 -2.615 1.00 98.56 71 THR A O 1
ATOM 588 N N . HIS A 1 72 ? -9.200 -3.118 -1.910 1.00 98.75 72 HIS A N 1
ATOM 589 C CA . HIS A 1 72 ? -9.820 -3.361 -0.606 1.00 98.75 72 HIS A CA 1
ATOM 590 C C . HIS A 1 72 ? -9.872 -2.096 0.264 1.00 98.75 72 HIS A C 1
ATOM 592 O O . HIS A 1 72 ? -10.883 -1.802 0.896 1.00 98.75 72 HIS A O 1
ATOM 598 N N . ARG A 1 73 ? -8.826 -1.256 0.238 1.00 98.62 73 ARG A N 1
ATOM 599 C CA . ARG A 1 73 ? -8.860 0.035 0.950 1.00 98.62 73 ARG A CA 1
ATOM 600 C C . ARG A 1 73 ? -9.998 0.934 0.456 1.00 98.62 73 ARG A C 1
ATOM 602 O O . ARG A 1 73 ? -10.656 1.583 1.265 1.00 98.62 73 ARG A O 1
ATOM 609 N N . VAL A 1 74 ? -10.195 1.017 -0.859 1.00 98.62 74 VAL A N 1
ATOM 610 C CA . VAL A 1 74 ? -11.249 1.838 -1.471 1.00 98.62 74 VAL A CA 1
ATOM 611 C C . VAL A 1 74 ? -12.633 1.259 -1.177 1.00 98.62 74 VAL A C 1
ATOM 613 O O . VAL A 1 74 ? -13.516 2.023 -0.796 1.00 98.62 74 VAL A O 1
ATOM 616 N N . ALA A 1 75 ? -12.805 -0.062 -1.256 1.00 98.75 75 ALA A N 1
ATOM 617 C CA . ALA A 1 75 ? -14.054 -0.724 -0.879 1.00 98.75 75 ALA A CA 1
ATOM 618 C C . ALA A 1 75 ? -14.415 -0.463 0.595 1.00 98.75 75 ALA A C 1
ATOM 620 O O . ALA A 1 75 ? -15.551 -0.107 0.906 1.00 98.75 75 ALA A O 1
ATOM 621 N N . GLY A 1 76 ? -13.434 -0.517 1.504 1.00 98.75 76 GLY A N 1
ATOM 622 C CA . GLY A 1 76 ? -13.637 -0.171 2.913 1.00 98.75 76 GLY A CA 1
ATOM 623 C C . GLY A 1 76 ? -14.087 1.277 3.122 1.00 98.75 76 GLY A C 1
ATOM 624 O O . GLY A 1 76 ? -14.952 1.543 3.957 1.00 98.75 76 GLY A O 1
ATOM 625 N N . MET A 1 77 ? -13.559 2.221 2.333 1.00 98.69 77 MET A N 1
ATOM 626 C CA . MET A 1 77 ? -14.011 3.619 2.353 1.00 98.69 77 MET A CA 1
ATOM 627 C C . MET A 1 77 ? -15.449 3.773 1.854 1.00 98.69 77 MET A C 1
ATOM 629 O O . MET A 1 77 ? -16.199 4.576 2.410 1.00 98.69 77 MET A O 1
ATOM 633 N N . GLU A 1 78 ? -15.828 3.027 0.818 1.00 98.75 78 GLU A N 1
ATOM 634 C CA . GLU A 1 78 ? -17.177 3.051 0.251 1.00 98.75 78 GLU A CA 1
ATOM 635 C C . GLU A 1 78 ? -18.209 2.503 1.244 1.00 98.75 78 GLU A C 1
ATOM 637 O O . GLU A 1 78 ? -19.166 3.205 1.576 1.00 98.75 78 GLU A O 1
ATOM 642 N N . HIS A 1 79 ? -17.968 1.314 1.803 1.00 98.75 79 HIS A N 1
ATOM 643 C CA . HIS A 1 79 ? -18.820 0.736 2.845 1.00 98.75 79 HIS A CA 1
ATOM 644 C C . HIS A 1 79 ? -18.914 1.640 4.075 1.00 98.75 79 HIS A C 1
ATOM 646 O O . HIS A 1 79 ? -20.006 1.881 4.592 1.00 98.75 79 HIS A O 1
ATOM 652 N N . GLU A 1 80 ? -17.795 2.235 4.506 1.00 98.44 80 GLU A N 1
ATOM 653 C CA . GLU A 1 80 ? -17.813 3.183 5.618 1.00 98.44 80 GLU A CA 1
ATOM 654 C C . GLU A 1 80 ? -18.694 4.405 5.302 1.00 98.44 80 GLU A C 1
ATOM 656 O O . GLU A 1 80 ? -19.460 4.849 6.161 1.00 98.44 80 GLU A O 1
ATOM 661 N N . GLY A 1 81 ? -18.604 4.937 4.080 1.00 98.38 81 GLY A N 1
ATOM 662 C CA . GLY A 1 81 ? -19.422 6.056 3.610 1.00 98.38 81 GLY A CA 1
ATOM 663 C C . GLY A 1 81 ? -20.918 5.736 3.559 1.00 98.38 81 GLY A C 1
ATOM 664 O O . GLY A 1 81 ? -21.736 6.613 3.844 1.00 98.38 81 GLY A O 1
ATOM 665 N N . ASN A 1 82 ? -21.268 4.482 3.269 1.00 98.44 82 ASN A N 1
ATOM 666 C CA . ASN A 1 82 ? -22.647 3.990 3.248 1.00 98.44 82 ASN A CA 1
ATOM 667 C C . ASN A 1 82 ? -23.193 3.652 4.647 1.00 98.44 82 ASN A C 1
ATOM 669 O O . ASN A 1 82 ? -24.403 3.514 4.820 1.00 98.44 82 ASN A O 1
ATOM 673 N N . GLY A 1 83 ? -22.323 3.582 5.660 1.00 97.56 83 GLY A N 1
ATOM 674 C CA . GLY A 1 83 ? -22.684 3.182 7.022 1.00 97.56 83 GLY A CA 1
ATOM 675 C C . GLY A 1 83 ? -22.649 1.669 7.259 1.00 97.56 83 GLY A C 1
ATOM 676 O O . GLY A 1 83 ? -23.025 1.228 8.346 1.00 97.56 83 GLY A O 1
ATOM 677 N N . ASP A 1 84 ? -22.148 0.899 6.294 1.00 98.50 84 ASP A N 1
ATOM 678 C CA . ASP A 1 84 ? -21.958 -0.552 6.353 1.00 98.50 84 ASP A CA 1
ATOM 679 C C . ASP A 1 84 ? -20.676 -0.857 7.151 1.00 98.50 84 ASP A C 1
ATOM 681 O O . ASP A 1 84 ? -19.604 -1.133 6.610 1.00 98.50 84 ASP A O 1
ATOM 685 N N . ILE A 1 85 ? -20.737 -0.659 8.473 1.00 98.50 85 ILE A N 1
ATOM 686 C CA . ILE A 1 85 ? -19.541 -0.652 9.334 1.00 98.50 85 ILE A CA 1
ATOM 687 C C . ILE A 1 85 ? -18.840 -2.014 9.370 1.00 98.50 85 ILE A C 1
ATOM 689 O O . ILE A 1 85 ? -17.609 -2.050 9.401 1.00 98.50 85 ILE A O 1
ATOM 693 N N . ASP A 1 86 ? -19.590 -3.115 9.384 1.00 98.50 86 ASP A N 1
ATOM 694 C CA . ASP A 1 86 ? -19.006 -4.456 9.455 1.00 98.50 86 ASP A CA 1
ATOM 695 C C . ASP A 1 86 ? -18.307 -4.822 8.138 1.00 98.50 86 ASP A C 1
ATOM 697 O O . ASP A 1 86 ? -17.177 -5.314 8.154 1.00 98.50 86 ASP A O 1
ATOM 701 N N . GLU A 1 87 ? -18.916 -4.487 7.003 1.00 98.69 87 GLU A N 1
ATOM 702 C CA . GLU A 1 87 ? -18.340 -4.634 5.667 1.00 98.69 87 GLU A CA 1
ATOM 703 C C . GLU A 1 87 ? -17.081 -3.772 5.510 1.00 98.69 87 GLU A C 1
ATOM 705 O O . GLU A 1 87 ? -16.049 -4.250 5.039 1.00 98.69 87 GLU A O 1
ATOM 710 N N . ALA A 1 88 ? -17.105 -2.529 5.998 1.00 98.81 88 ALA A N 1
ATOM 711 C CA . ALA A 1 88 ? -15.929 -1.665 5.991 1.00 98.81 88 ALA A CA 1
ATOM 712 C C . ALA A 1 88 ? -14.764 -2.255 6.803 1.00 98.81 88 ALA A C 1
ATOM 714 O O . ALA A 1 88 ? -13.612 -2.188 6.373 1.00 98.81 88 ALA A O 1
ATOM 715 N N . ILE A 1 89 ? -15.047 -2.844 7.972 1.00 98.88 89 ILE A N 1
ATOM 716 C CA . ILE A 1 89 ? -14.034 -3.522 8.795 1.00 98.88 89 ILE A CA 1
ATOM 717 C C . ILE A 1 89 ? -13.410 -4.691 8.026 1.00 98.88 89 ILE A C 1
ATOM 719 O O . ILE A 1 89 ? -12.187 -4.824 8.049 1.00 98.88 89 ILE A O 1
ATOM 723 N N . ILE A 1 90 ? -14.217 -5.505 7.336 1.00 98.81 90 ILE A N 1
ATOM 724 C CA . ILE A 1 90 ? -13.733 -6.642 6.534 1.00 98.81 90 ILE A CA 1
ATOM 725 C C . ILE A 1 90 ? -12.775 -6.161 5.440 1.00 98.81 90 ILE A C 1
ATOM 727 O O . ILE A 1 90 ? -11.662 -6.673 5.323 1.00 98.81 90 ILE A O 1
ATOM 731 N N . GLU A 1 91 ? -13.167 -5.141 4.683 1.00 98.81 91 GLU A N 1
ATOM 732 C CA . GLU A 1 91 ? -12.364 -4.628 3.572 1.00 98.81 91 GLU A CA 1
ATOM 733 C C . GLU A 1 91 ? -11.061 -3.959 4.041 1.00 98.81 91 GLU A C 1
ATOM 73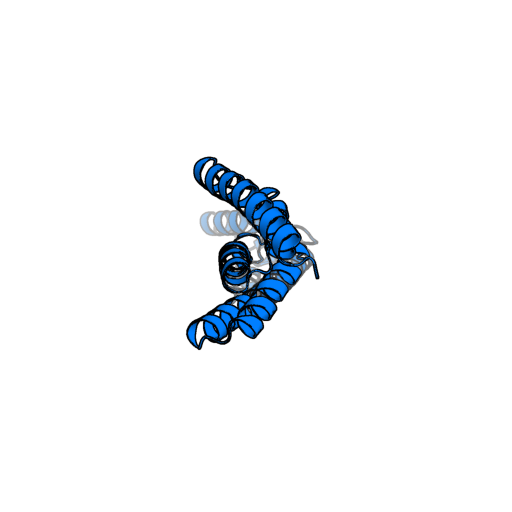5 O O . GLU A 1 91 ? -9.986 -4.194 3.482 1.00 98.81 91 GLU A O 1
ATOM 740 N N . TYR A 1 92 ? -11.097 -3.180 5.128 1.00 98.88 92 TYR A N 1
ATOM 741 C CA . TYR A 1 92 ? -9.863 -2.640 5.703 1.00 98.88 92 TYR A CA 1
ATOM 742 C C . TYR A 1 92 ? -8.956 -3.736 6.270 1.00 98.88 92 TYR A C 1
ATOM 744 O O . TYR A 1 92 ? -7.736 -3.640 6.119 1.00 98.88 92 TYR A O 1
ATOM 752 N N . ALA A 1 93 ? -9.521 -4.775 6.893 1.00 98.88 93 ALA A N 1
ATOM 753 C CA . ALA A 1 93 ? -8.754 -5.911 7.394 1.00 98.88 93 ALA A CA 1
ATOM 754 C C . ALA A 1 93 ? -8.045 -6.644 6.251 1.00 98.88 93 ALA A C 1
ATOM 756 O O . ALA A 1 93 ? -6.867 -6.974 6.379 1.00 98.88 93 ALA A O 1
ATOM 757 N N . GLU A 1 94 ? -8.726 -6.840 5.121 1.00 98.81 94 GLU A N 1
ATOM 758 C CA . GLU A 1 94 ? -8.155 -7.496 3.946 1.00 98.81 94 GLU A CA 1
ATOM 759 C C . GLU A 1 94 ? -7.070 -6.642 3.279 1.00 98.81 94 GLU A C 1
ATOM 761 O O . GLU A 1 94 ? -6.004 -7.152 2.933 1.00 98.81 94 GLU A O 1
ATOM 766 N N . SER A 1 95 ? -7.272 -5.323 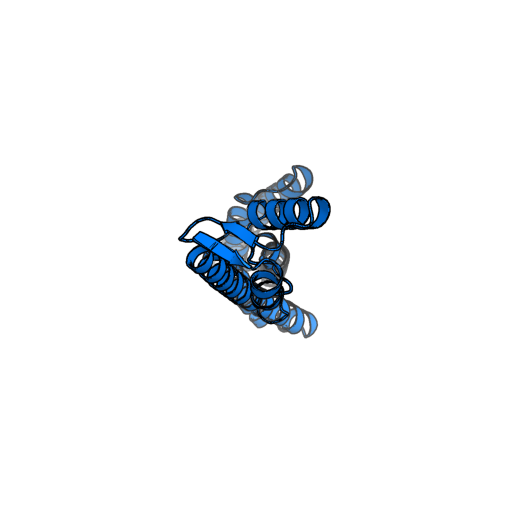3.197 1.00 98.81 95 SER A N 1
ATOM 767 C CA . SER A 1 95 ? -6.243 -4.378 2.750 1.00 98.81 95 SER A CA 1
ATOM 768 C C . SER A 1 95 ? -4.963 -4.479 3.593 1.00 98.81 95 SER A C 1
ATOM 770 O O . SER A 1 95 ? -3.865 -4.545 3.039 1.00 98.81 95 SER A O 1
ATOM 772 N N . ILE A 1 96 ? -5.099 -4.548 4.924 1.00 98.75 96 ILE A N 1
ATOM 773 C CA . ILE A 1 96 ? -3.967 -4.735 5.846 1.00 98.75 96 ILE A CA 1
ATOM 774 C C . ILE A 1 96 ? -3.335 -6.109 5.631 1.00 98.75 96 ILE A C 1
ATOM 776 O O . ILE A 1 96 ? -2.125 -6.198 5.461 1.00 98.75 96 ILE A O 1
ATOM 780 N N . ARG A 1 97 ? -4.136 -7.179 5.575 1.00 98.62 97 ARG A N 1
ATOM 781 C CA . ARG A 1 97 ? -3.640 -8.546 5.378 1.00 98.62 97 ARG A CA 1
ATOM 782 C C . ARG A 1 97 ? -2.814 -8.663 4.099 1.00 98.62 97 ARG A C 1
ATOM 784 O O . ARG A 1 97 ? -1.762 -9.293 4.119 1.00 98.62 97 ARG A O 1
ATOM 791 N N . LEU A 1 98 ? -3.275 -8.090 2.991 1.00 98.44 98 LEU A N 1
ATOM 792 C CA . LEU A 1 98 ? -2.535 -8.092 1.728 1.00 98.44 98 LEU A CA 1
ATOM 793 C C . LEU A 1 98 ? -1.254 -7.259 1.821 1.00 98.44 98 LEU A C 1
ATOM 795 O O . LEU A 1 98 ? -0.219 -7.695 1.329 1.00 98.44 98 LEU A O 1
ATOM 799 N N . GLY A 1 99 ? -1.317 -6.103 2.480 1.00 97.81 99 GLY A N 1
ATOM 800 C CA . GLY A 1 99 ? -0.179 -5.210 2.669 1.00 97.81 99 GLY A CA 1
ATOM 801 C C . GLY A 1 99 ? 0.947 -5.802 3.513 1.00 97.81 99 GLY A C 1
ATOM 802 O O . GLY A 1 99 ? 2.102 -5.751 3.106 1.00 97.81 99 GLY A O 1
ATOM 803 N N . GLU A 1 100 ? 0.612 -6.419 4.645 1.00 97.38 100 GLU A N 1
ATOM 804 C CA . GLU A 1 100 ? 1.581 -7.081 5.533 1.00 97.38 100 GLU A CA 1
ATOM 805 C C . GLU A 1 100 ? 2.225 -8.322 4.892 1.00 97.38 100 GLU A C 1
ATOM 807 O O . GLU A 1 100 ? 3.303 -8.744 5.300 1.00 97.38 100 GLU A O 1
ATOM 812 N N . ASN A 1 101 ? 1.565 -8.919 3.892 1.00 96.94 101 ASN A N 1
ATOM 813 C CA . ASN A 1 101 ? 2.073 -10.077 3.150 1.00 96.94 101 ASN A CA 1
ATOM 814 C C . ASN A 1 101 ? 2.722 -9.701 1.805 1.00 96.94 101 ASN A C 1
ATOM 816 O O . ASN A 1 101 ? 3.099 -10.602 1.051 1.00 96.94 101 ASN A O 1
ATOM 820 N N . ALA A 1 102 ? 2.822 -8.411 1.471 1.00 95.56 102 ALA A N 1
ATOM 821 C CA . ALA A 1 102 ? 3.469 -7.969 0.242 1.00 95.56 102 ALA A CA 1
ATOM 822 C C . ALA A 1 102 ? 4.984 -8.220 0.303 1.00 95.56 102 ALA A C 1
ATOM 824 O O . ALA A 1 102 ? 5.601 -8.144 1.364 1.00 95.56 102 ALA A O 1
ATOM 825 N N . GLU A 1 103 ? 5.608 -8.499 -0.845 1.00 92.25 103 GLU A N 1
ATOM 826 C CA . GLU A 1 103 ? 7.057 -8.757 -0.894 1.00 92.25 103 GLU A CA 1
ATOM 827 C C . GLU A 1 103 ? 7.882 -7.508 -0.555 1.00 92.25 103 GLU A C 1
ATOM 829 O O . GLU A 1 103 ? 8.998 -7.600 -0.047 1.00 92.25 103 GLU A O 1
ATOM 834 N N . ASN A 1 104 ? 7.331 -6.333 -0.850 1.00 89.88 104 ASN A N 1
ATOM 835 C CA . ASN A 1 104 ? 7.964 -5.048 -0.603 1.00 89.88 104 ASN A CA 1
ATOM 836 C C . ASN A 1 104 ? 7.220 -4.311 0.511 1.00 89.88 104 ASN A C 1
ATOM 838 O O . ASN A 1 104 ? 6.017 -4.494 0.678 1.00 89.88 104 ASN A O 1
ATOM 842 N N . ASP A 1 105 ? 7.913 -3.412 1.213 1.00 92.25 105 ASP A N 1
ATOM 843 C CA . ASP A 1 105 ? 7.253 -2.505 2.151 1.00 92.25 105 ASP A CA 1
ATOM 844 C C . ASP A 1 105 ? 6.285 -1.582 1.391 1.00 92.25 105 ASP A C 1
ATOM 846 O O . ASP A 1 105 ? 6.674 -0.640 0.691 1.00 92.25 105 ASP A O 1
ATOM 850 N N . MET A 1 106 ? 4.998 -1.891 1.522 1.00 94.94 106 MET A N 1
ATOM 851 C CA . MET A 1 106 ? 3.896 -1.142 0.935 1.00 94.94 106 MET A CA 1
ATOM 852 C C . MET A 1 106 ? 3.076 -0.417 1.999 1.00 94.94 106 MET A C 1
ATOM 854 O O . MET A 1 106 ? 1.902 -0.139 1.761 1.00 94.94 106 MET A O 1
ATOM 858 N N . PHE A 1 107 ? 3.650 -0.073 3.158 1.00 96.19 107 PHE A N 1
ATOM 859 C CA . PHE A 1 107 ? 2.891 0.539 4.255 1.00 96.19 107 PHE A CA 1
ATOM 860 C C . PHE A 1 107 ? 2.114 1.794 3.826 1.00 96.19 107 PHE A C 1
ATOM 862 O O . PHE A 1 107 ? 0.978 2.014 4.243 1.00 96.19 107 PHE A O 1
ATOM 869 N N . HIS A 1 108 ? 2.651 2.578 2.891 1.00 94.19 108 HIS A N 1
ATOM 870 C CA . HIS A 1 108 ? 1.959 3.729 2.304 1.00 94.19 108 HIS A CA 1
ATOM 871 C C . HIS A 1 108 ? 0.635 3.380 1.582 1.00 94.19 108 HIS A C 1
ATOM 873 O O . HIS A 1 108 ? -0.230 4.245 1.447 1.00 94.19 108 HIS A O 1
ATOM 879 N N . ALA A 1 109 ? 0.452 2.138 1.123 1.00 96.44 109 ALA A N 1
ATOM 880 C CA . ALA A 1 109 ? -0.749 1.669 0.432 1.00 96.44 109 ALA A CA 1
ATOM 881 C C . ALA A 1 109 ? -1.888 1.272 1.392 1.00 96.44 109 ALA A C 1
ATOM 883 O O . ALA A 1 109 ? -3.058 1.443 1.037 1.00 96.44 109 ALA A O 1
ATOM 884 N N . PHE A 1 110 ? -1.567 0.789 2.602 1.00 97.94 110 PHE A N 1
ATOM 885 C CA . PHE A 1 110 ? -2.546 0.255 3.566 1.00 97.94 110 PHE A CA 1
ATOM 886 C C . PHE A 1 110 ? -2.512 0.887 4.967 1.00 97.94 110 PHE A C 1
ATOM 888 O O . PHE A 1 110 ? -3.403 0.624 5.770 1.00 97.94 110 PHE A O 1
ATOM 895 N N . GLY A 1 111 ? -1.566 1.774 5.284 1.00 97.81 111 GLY A N 1
ATOM 896 C CA . GLY A 1 111 ? -1.484 2.433 6.598 1.00 97.81 111 GLY A CA 1
ATOM 897 C C . GLY A 1 111 ? -2.738 3.247 6.952 1.00 97.81 111 GLY A C 1
ATOM 898 O O . GLY A 1 111 ? -3.142 3.346 8.114 1.00 97.81 111 GLY A O 1
ATOM 899 N N . TYR A 1 112 ? -3.438 3.765 5.938 1.00 97.94 112 TYR A N 1
ATOM 900 C CA . TYR A 1 112 ? -4.758 4.371 6.124 1.00 97.94 112 TYR A CA 1
ATOM 901 C C . TYR A 1 112 ? -5.798 3.363 6.643 1.00 97.94 112 TYR A C 1
ATOM 903 O O . TYR A 1 112 ? -6.581 3.704 7.531 1.00 97.94 112 TYR A O 1
ATOM 911 N N . SER A 1 113 ? -5.776 2.123 6.147 1.00 98.75 113 SER A N 1
ATOM 912 C CA . SER A 1 113 ? -6.683 1.046 6.559 1.00 98.75 113 SER A CA 1
ATOM 913 C C . SER A 1 113 ? -6.547 0.750 8.055 1.00 98.75 113 SER A C 1
ATOM 915 O O . SER A 1 113 ? -7.565 0.660 8.738 1.00 98.75 113 SER A O 1
ATOM 917 N N . TYR A 1 114 ? -5.323 0.743 8.605 1.00 98.69 114 TYR A N 1
ATOM 918 C CA . TYR A 1 114 ? -5.095 0.659 10.058 1.00 98.69 114 TYR A CA 1
ATOM 919 C C . TYR A 1 114 ? -5.796 1.785 10.820 1.00 98.69 114 TYR A C 1
ATOM 921 O O . TYR A 1 114 ? -6.543 1.552 11.771 1.00 98.69 114 TYR A O 1
ATOM 929 N N . THR A 1 115 ? -5.587 3.027 10.384 1.00 98.19 115 THR A N 1
ATOM 930 C CA . THR A 1 115 ? -6.187 4.194 11.043 1.00 98.19 115 THR A CA 1
ATOM 931 C C . THR A 1 115 ? -7.715 4.104 11.058 1.00 98.19 115 THR A C 1
ATOM 933 O O . THR A 1 115 ? -8.350 4.499 12.040 1.00 98.19 115 THR A O 1
ATOM 936 N N . ARG A 1 116 ? -8.322 3.587 9.984 1.00 98.69 116 ARG A N 1
ATOM 937 C CA . ARG A 1 116 ? -9.777 3.449 9.878 1.00 98.69 116 ARG A CA 1
ATOM 938 C C . ARG A 1 116 ? -10.320 2.275 10.677 1.00 98.69 116 ARG A C 1
ATOM 940 O O . ARG A 1 116 ? -11.226 2.498 11.480 1.00 98.69 116 ARG A O 1
ATOM 947 N N . ILE A 1 117 ? -9.759 1.075 10.532 1.00 98.75 117 ILE A N 1
ATOM 948 C CA . ILE A 1 117 ? -10.266 -0.121 11.216 1.00 98.75 117 ILE A CA 1
ATOM 949 C C . ILE A 1 117 ? -10.237 0.042 12.740 1.00 98.75 117 ILE A C 1
ATOM 951 O O . ILE A 1 117 ? -11.225 -0.258 13.402 1.00 98.75 117 ILE A O 1
ATOM 955 N N . ILE A 1 118 ? -9.182 0.653 13.292 1.00 98.75 118 ILE A N 1
ATOM 956 C CA . ILE A 1 118 ? -9.056 0.952 14.728 1.00 98.75 118 ILE A CA 1
ATOM 957 C C . ILE A 1 118 ? -10.207 1.850 15.216 1.00 98.75 118 ILE A C 1
ATOM 959 O O . ILE A 1 118 ? -10.758 1.658 16.300 1.00 98.75 118 ILE A O 1
ATOM 963 N N . VAL A 1 119 ? -10.605 2.842 14.412 1.00 98.62 119 VAL A N 1
ATOM 964 C CA . VAL A 1 119 ? -11.736 3.722 14.739 1.00 98.62 119 VAL A CA 1
ATOM 965 C C . VAL A 1 119 ? -13.065 2.975 14.649 1.00 98.62 119 VAL A C 1
ATOM 967 O O . VAL A 1 119 ? -13.939 3.196 15.487 1.00 98.62 119 VAL A O 1
ATOM 970 N N . LEU A 1 120 ? -13.241 2.122 13.640 1.00 98.75 120 LEU A N 1
ATOM 971 C CA . LEU A 1 120 ? -14.484 1.379 13.443 1.00 98.75 120 LEU A CA 1
ATOM 972 C C . LEU A 1 120 ? -14.695 0.319 14.529 1.00 98.75 120 LEU A C 1
ATOM 974 O O . LEU A 1 120 ? -15.789 0.249 15.084 1.00 98.75 120 LEU A O 1
ATOM 978 N N . LEU A 1 121 ? -13.649 -0.418 14.910 1.00 98.75 121 LEU A N 1
ATOM 979 C CA . LEU A 1 121 ? -13.702 -1.422 15.978 1.00 98.75 121 LEU A CA 1
ATOM 980 C C . LEU A 1 121 ? -14.108 -0.817 17.330 1.00 98.75 121 LEU A C 1
ATOM 982 O O . LEU A 1 121 ? -14.913 -1.409 18.051 1.00 98.75 121 LEU A O 1
ATOM 986 N N . ASP A 1 122 ? -13.649 0.400 17.639 1.00 98.31 122 ASP A N 1
ATOM 987 C CA . ASP A 1 122 ? -14.089 1.144 18.828 1.00 98.31 122 ASP A CA 1
ATOM 988 C C . ASP A 1 122 ? -15.593 1.464 18.785 1.00 98.31 122 ASP A C 1
ATOM 990 O O . ASP A 1 122 ? -16.294 1.295 19.785 1.00 98.31 122 ASP A O 1
ATOM 994 N N . LYS A 1 123 ? -16.123 1.876 17.619 1.00 97.88 123 LYS A N 1
ATOM 995 C CA . LYS A 1 123 ? -17.560 2.178 17.449 1.00 97.88 123 LYS A CA 1
ATOM 996 C C . LYS A 1 123 ? -18.434 0.957 17.736 1.00 97.88 123 LYS A C 1
ATOM 998 O O . LYS A 1 123 ? -19.467 1.094 18.391 1.00 97.88 123 LYS A O 1
ATOM 1003 N N . VAL A 1 124 ? -18.008 -0.221 17.281 1.00 98.00 124 VAL A N 1
ATOM 1004 C CA . VAL A 1 124 ? -18.721 -1.493 17.497 1.00 98.00 124 VAL A CA 1
ATOM 1005 C C . VAL A 1 124 ? -18.290 -2.220 18.778 1.00 98.00 124 VAL A C 1
ATOM 1007 O O . VAL A 1 124 ? -18.782 -3.306 19.071 1.00 98.00 124 VAL A O 1
ATOM 1010 N N . LYS A 1 125 ? -17.423 -1.602 19.593 1.00 97.62 125 LYS A N 1
ATOM 1011 C CA . LYS A 1 125 ? -16.941 -2.109 20.891 1.00 97.62 125 LYS A CA 1
ATOM 1012 C C . LYS A 1 125 ? -16.231 -3.470 20.808 1.00 97.62 125 LYS A C 1
ATOM 1014 O O . LYS A 1 125 ? -16.295 -4.259 21.756 1.00 97.62 125 LYS A O 1
ATOM 1019 N N . ARG A 1 126 ? -15.532 -3.730 19.698 1.00 98.19 126 ARG A N 1
ATOM 1020 C CA . ARG A 1 126 ? -14.662 -4.902 19.473 1.00 98.19 126 ARG A CA 1
ATOM 1021 C C . ARG A 1 126 ? -13.240 -4.594 19.958 1.00 98.19 126 ARG A C 1
ATOM 1023 O O . ARG A 1 126 ? -12.294 -4.528 19.182 1.00 98.19 126 ARG A O 1
ATOM 1030 N N . TYR A 1 127 ? -13.101 -4.347 21.263 1.00 98.38 127 TYR A N 1
ATOM 1031 C CA . TYR A 1 127 ? -11.865 -3.797 21.840 1.00 98.38 127 TYR A CA 1
ATOM 1032 C C . TYR A 1 127 ? -10.665 -4.745 21.793 1.00 98.38 127 TYR A C 1
ATOM 1034 O O . TYR A 1 127 ? -9.539 -4.266 21.739 1.00 98.38 127 TYR A O 1
ATOM 1042 N N . THR A 1 128 ? -10.885 -6.062 21.825 1.00 98.38 128 THR A N 1
ATOM 1043 C CA . THR A 1 128 ? -9.798 -7.042 21.678 1.00 98.38 128 THR A CA 1
ATOM 1044 C C . THR A 1 128 ? -9.120 -6.886 20.321 1.00 98.38 128 THR A C 1
ATOM 1046 O O . THR A 1 128 ? -7.920 -6.666 20.264 1.00 98.38 128 THR A O 1
ATOM 1049 N N . GLU A 1 129 ? -9.900 -6.870 19.242 1.00 98.50 129 GLU A N 1
ATOM 1050 C CA . GLU A 1 129 ? -9.362 -6.691 17.891 1.00 98.50 129 GLU A CA 1
ATOM 1051 C C . GLU A 1 129 ? -8.775 -5.291 17.695 1.00 98.50 129 GLU A C 1
ATOM 1053 O O . GLU A 1 129 ? -7.752 -5.130 17.040 1.00 98.50 129 GLU A O 1
ATOM 1058 N N . GLU A 1 130 ? -9.386 -4.258 18.291 1.00 98.69 130 GLU A N 1
ATOM 1059 C CA . GLU A 1 130 ? -8.824 -2.904 18.246 1.00 98.69 130 GLU A CA 1
ATOM 1060 C C . GLU A 1 130 ? -7.410 -2.864 18.850 1.00 98.69 130 GLU A C 1
ATOM 1062 O O . GLU A 1 130 ? -6.532 -2.207 18.293 1.00 98.69 130 GLU A O 1
ATOM 1067 N N . ILE A 1 131 ? -7.184 -3.565 19.967 1.00 98.75 131 ILE A N 1
ATOM 1068 C CA . ILE A 1 131 ? -5.863 -3.691 20.600 1.00 98.75 131 ILE A CA 1
ATOM 1069 C C . ILE A 1 131 ? -4.880 -4.367 19.645 1.00 98.75 131 ILE A C 1
ATOM 1071 O O . ILE A 1 131 ? -3.808 -3.805 19.422 1.00 98.75 131 ILE A O 1
ATOM 1075 N N . ASP A 1 132 ? -5.265 -5.491 19.038 1.00 98.69 132 ASP A N 1
ATOM 1076 C CA . ASP A 1 132 ? -4.407 -6.239 18.112 1.00 98.69 132 ASP A CA 1
ATOM 1077 C C . ASP A 1 132 ? -3.958 -5.358 16.931 1.00 98.69 132 ASP A C 1
ATOM 1079 O O . ASP A 1 132 ? -2.769 -5.292 16.610 1.00 98.69 132 ASP A O 1
ATOM 1083 N N . TYR A 1 133 ? -4.880 -4.597 16.329 1.00 98.75 133 TYR A N 1
ATOM 1084 C CA . TYR A 1 133 ? -4.547 -3.678 15.234 1.00 98.75 133 TYR A CA 1
ATOM 1085 C C . TYR A 1 133 ? -3.704 -2.477 15.680 1.00 98.75 133 TYR A C 1
ATOM 1087 O O . TYR A 1 133 ? -2.862 -2.018 14.908 1.00 98.75 133 TYR A O 1
ATOM 1095 N N . ILE A 1 134 ? -3.897 -1.944 16.894 1.00 98.69 134 ILE A N 1
ATOM 1096 C CA . ILE A 1 134 ? -3.040 -0.864 17.412 1.00 98.69 134 ILE A CA 1
ATOM 1097 C C . ILE A 1 134 ? -1.618 -1.381 17.659 1.00 98.69 134 ILE A C 1
ATOM 1099 O O . ILE A 1 134 ? -0.656 -0.706 17.296 1.00 98.69 134 ILE A O 1
ATOM 1103 N N . GLU A 1 135 ? -1.472 -2.558 18.267 1.00 98.50 135 GLU A N 1
ATOM 1104 C CA . GLU A 1 135 ? -0.162 -3.157 18.540 1.00 98.50 135 GLU A CA 1
ATOM 1105 C C . GLU A 1 135 ? 0.573 -3.490 17.235 1.00 98.50 135 GLU A C 1
ATOM 1107 O O . GLU A 1 135 ? 1.750 -3.155 17.100 1.00 98.50 135 GLU A O 1
ATOM 1112 N N . ALA A 1 136 ? -0.130 -4.040 16.241 1.00 98.25 136 ALA A N 1
ATOM 1113 C CA . ALA A 1 136 ? 0.425 -4.267 14.910 1.00 98.25 136 ALA A CA 1
ATOM 1114 C C . ALA A 1 136 ? 0.847 -2.955 14.224 1.00 98.25 136 ALA A C 1
ATOM 1116 O O . ALA A 1 136 ? 1.972 -2.855 13.736 1.00 98.25 136 ALA A O 1
ATOM 1117 N N . LEU A 1 137 ? 0.006 -1.913 14.268 1.00 98.31 137 LEU A N 1
ATOM 1118 C CA . LEU A 1 137 ? 0.336 -0.597 13.717 1.00 98.31 137 LEU A CA 1
ATOM 1119 C C . LEU A 1 137 ? 1.605 -0.011 14.355 1.00 98.31 137 LEU A C 1
ATOM 1121 O O . LEU A 1 137 ? 2.453 0.526 13.650 1.00 98.31 137 LEU A O 1
ATOM 1125 N N . LEU A 1 138 ? 1.767 -0.127 15.676 1.00 97.81 138 LEU A N 1
ATOM 1126 C CA . LEU A 1 138 ? 2.923 0.413 16.403 1.00 97.81 138 LEU A CA 1
ATOM 1127 C C . LEU A 1 138 ? 4.262 -0.242 16.021 1.00 97.81 138 LEU A C 1
ATOM 1129 O O . LEU A 1 138 ? 5.310 0.358 16.286 1.00 97.81 138 LEU A O 1
ATOM 1133 N N . ASN A 1 139 ? 4.248 -1.413 15.378 1.00 96.56 139 ASN A N 1
ATOM 1134 C CA . ASN A 1 139 ? 5.454 -2.045 14.836 1.00 96.56 139 ASN A CA 1
ATOM 1135 C C . ASN A 1 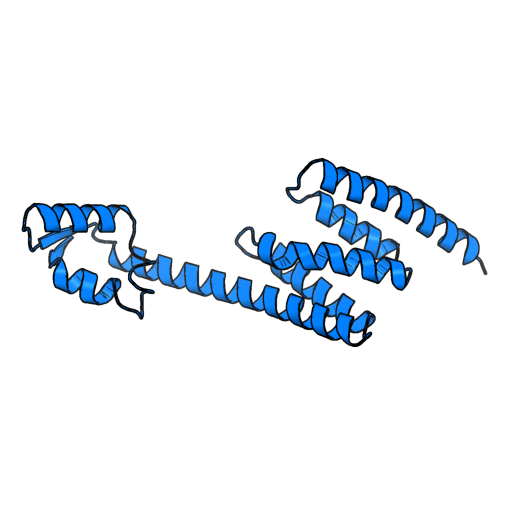139 ? 5.952 -1.379 13.543 1.00 96.56 139 ASN A C 1
ATOM 1137 O O . ASN A 1 139 ? 7.105 -1.584 13.163 1.00 96.56 139 ASN A O 1
ATOM 1141 N N . HIS A 1 140 ? 5.129 -0.552 12.892 1.00 96.00 140 HIS A N 1
ATOM 1142 C CA . HIS A 1 140 ? 5.527 0.201 11.705 1.00 96.00 140 HIS A CA 1
ATOM 1143 C C . HIS A 1 140 ? 6.300 1.477 12.049 1.00 96.00 140 HIS A C 1
ATOM 1145 O O . HIS A 1 140 ? 6.233 2.037 13.155 1.00 96.00 140 HIS A O 1
ATOM 1151 N N . SER A 1 141 ? 7.054 1.959 11.062 1.00 92.69 141 SER A N 1
ATOM 1152 C CA . SER A 1 141 ? 7.747 3.241 11.157 1.00 92.69 141 SER A CA 1
ATOM 1153 C C . SER A 1 141 ? 6.736 4.390 11.140 1.00 92.69 141 SER A C 1
ATOM 1155 O O . SER A 1 141 ? 5.940 4.523 10.214 1.00 92.69 141 SER A O 1
ATOM 1157 N N . MET A 1 142 ? 6.771 5.233 12.170 1.00 95.12 142 MET A N 1
ATOM 1158 C CA . MET A 1 142 ? 5.935 6.429 12.296 1.00 95.12 142 MET A CA 1
ATOM 1159 C C . MET A 1 142 ? 6.641 7.471 13.166 1.00 95.12 142 MET A C 1
ATOM 1161 O O . MET A 1 142 ? 7.525 7.132 13.960 1.00 95.12 142 MET A O 1
ATOM 1165 N N . ASN A 1 143 ? 6.243 8.736 13.020 1.00 95.75 143 ASN A N 1
ATOM 1166 C CA . ASN A 1 143 ? 6.782 9.838 13.819 1.00 95.75 143 ASN A CA 1
ATOM 1167 C C . ASN A 1 143 ? 6.346 9.739 15.298 1.00 95.75 143 ASN A C 1
ATOM 1169 O O . ASN A 1 143 ? 5.341 9.104 15.617 1.00 95.75 143 ASN A O 1
ATOM 1173 N N . GLU A 1 144 ? 7.101 10.374 16.202 1.00 96.25 144 GLU A N 1
ATOM 1174 C CA . GLU A 1 144 ? 6.841 10.314 17.652 1.00 96.25 144 GLU A CA 1
ATOM 1175 C C . GLU A 1 144 ? 5.429 10.796 18.040 1.00 96.25 144 GLU A C 1
ATOM 1177 O O . GLU A 1 144 ? 4.746 10.055 18.747 1.00 96.25 144 GLU A O 1
ATOM 1182 N N . PRO A 1 145 ? 4.911 11.939 17.537 1.00 97.19 145 PRO A N 1
ATOM 1183 C CA . PRO A 1 145 ? 3.552 12.370 17.875 1.00 97.19 145 PRO A CA 1
ATOM 1184 C C . PRO A 1 145 ? 2.459 11.359 17.499 1.00 97.19 145 PRO A C 1
ATOM 1186 O O . PRO A 1 145 ? 1.482 11.180 18.229 1.00 97.19 145 PRO A O 1
ATOM 1189 N N . GLU A 1 146 ? 2.599 10.699 16.350 1.00 95.19 146 GLU A N 1
ATOM 1190 C CA . GLU A 1 146 ? 1.665 9.668 15.903 1.00 95.19 146 GLU A CA 1
ATOM 1191 C C . GLU A 1 146 ? 1.771 8.399 16.752 1.00 95.19 146 GLU A C 1
ATOM 1193 O O . GLU A 1 146 ? 0.746 7.839 17.152 1.00 95.19 146 GLU A O 1
ATOM 1198 N N . ARG A 1 147 ? 2.995 7.996 17.103 1.00 97.38 147 ARG A N 1
ATOM 1199 C CA . ARG A 1 147 ? 3.245 6.874 18.011 1.00 97.38 147 ARG A CA 1
ATOM 1200 C C . ARG A 1 147 ? 2.600 7.108 19.373 1.00 97.38 147 ARG A C 1
ATOM 1202 O O . ARG A 1 147 ? 1.840 6.259 19.837 1.00 97.38 147 ARG A O 1
ATOM 1209 N N . ASP A 1 148 ? 2.826 8.273 19.972 1.00 98.12 148 ASP A N 1
ATOM 1210 C CA . ASP A 1 148 ? 2.277 8.637 21.283 1.00 98.12 148 ASP A CA 1
ATOM 1211 C C . ASP A 1 148 ? 0.746 8.618 21.285 1.00 98.12 148 ASP A C 1
ATOM 1213 O O . ASP A 1 148 ? 0.115 8.119 22.223 1.00 98.12 148 ASP A O 1
ATOM 1217 N N . LYS A 1 149 ? 0.125 9.096 20.198 1.00 98.00 149 LYS A N 1
ATOM 1218 C CA . LYS A 1 149 ? -1.329 9.032 20.005 1.00 98.00 149 LYS A CA 1
ATOM 1219 C C . LYS A 1 149 ? -1.844 7.590 20.067 1.00 98.00 149 LYS A C 1
ATOM 1221 O O . LYS A 1 149 ? -2.865 7.346 20.719 1.00 98.00 149 LYS A O 1
ATOM 1226 N N . TYR A 1 150 ? -1.190 6.646 19.391 1.00 98.31 150 TYR A N 1
ATOM 1227 C CA . TYR A 1 150 ? -1.635 5.250 19.364 1.00 98.31 150 TYR A CA 1
ATOM 1228 C C . TYR A 1 150 ? -1.293 4.487 20.647 1.00 98.31 150 TYR A C 1
ATOM 1230 O O . TYR A 1 150 ? -2.124 3.704 21.100 1.00 98.31 150 TYR A O 1
ATOM 1238 N N . VAL A 1 151 ? -0.175 4.792 21.311 1.00 98.56 151 VAL A N 1
ATOM 1239 C CA . VAL A 1 151 ? 0.129 4.277 22.660 1.00 98.56 151 VAL A CA 1
ATOM 1240 C C . VAL A 1 151 ? -0.936 4.728 23.665 1.00 98.56 151 VAL A C 1
ATOM 1242 O O . VAL A 1 151 ? -1.505 3.911 24.386 1.00 98.56 151 VAL A O 1
ATOM 1245 N N . ALA A 1 152 ? -1.297 6.014 23.672 1.00 98.50 152 ALA A N 1
ATOM 1246 C CA . ALA A 1 152 ? -2.356 6.516 24.547 1.00 98.50 152 ALA A CA 1
ATOM 1247 C C . ALA A 1 152 ? -3.720 5.870 24.241 1.00 98.50 152 ALA A C 1
ATOM 1249 O O . ALA A 1 152 ? -4.513 5.599 25.151 1.00 98.50 152 ALA A O 1
ATOM 1250 N N . ARG A 1 153 ? -4.008 5.612 22.957 1.00 98.50 153 ARG A N 1
ATOM 1251 C CA . ARG A 1 153 ? -5.222 4.899 22.547 1.00 98.50 153 ARG A CA 1
ATOM 1252 C C . ARG A 1 153 ? -5.219 3.454 23.044 1.00 98.50 153 ARG A C 1
ATOM 1254 O O . ARG A 1 153 ? -6.234 3.038 23.596 1.00 98.50 153 ARG A O 1
ATOM 1261 N N . LEU A 1 154 ? -4.102 2.739 22.911 1.00 98.62 154 LEU A N 1
ATOM 1262 C CA . LEU A 1 154 ? -3.931 1.360 23.371 1.00 98.62 154 LEU A CA 1
ATOM 1263 C C . LEU A 1 154 ? -4.283 1.216 24.855 1.00 98.62 154 LEU A C 1
ATOM 1265 O O . LEU A 1 154 ? -5.141 0.412 25.217 1.00 98.62 154 LEU A O 1
ATOM 1269 N N . GLU A 1 155 ? -3.691 2.060 25.702 1.00 98.50 155 GLU A N 1
ATOM 1270 C CA . GLU A 1 155 ? -3.945 2.060 27.148 1.00 98.50 155 GLU A CA 1
ATOM 1271 C C . GLU A 1 155 ? -5.421 2.334 27.467 1.00 98.50 155 GLU A C 1
ATOM 1273 O O . GLU A 1 155 ? -6.056 1.642 28.270 1.00 98.50 155 GLU A O 1
ATOM 1278 N N . LYS A 1 156 ? -6.027 3.307 26.776 1.00 98.56 156 LYS A N 1
ATOM 1279 C CA . LYS A 1 156 ? -7.452 3.615 26.939 1.00 98.56 156 LYS A CA 1
ATOM 1280 C C . LYS A 1 156 ? -8.342 2.438 26.530 1.00 98.56 156 LYS A C 1
ATOM 1282 O O . LYS A 1 156 ? -9.340 2.175 27.206 1.00 98.56 156 LYS A O 1
ATOM 1287 N N . THR A 1 157 ? -8.018 1.755 25.437 1.00 98.38 157 THR A N 1
ATOM 1288 C CA . THR A 1 157 ? -8.794 0.619 24.928 1.00 98.38 157 THR A CA 1
ATOM 1289 C C . THR A 1 157 ? -8.667 -0.600 25.847 1.00 98.38 157 THR A C 1
ATOM 1291 O O . THR A 1 157 ? -9.689 -1.217 26.153 1.00 98.38 157 THR A O 1
ATOM 1294 N N . LYS A 1 158 ? -7.488 -0.862 26.431 1.00 98.25 158 LYS A N 1
ATOM 1295 C CA . LYS A 1 158 ? -7.298 -1.886 27.480 1.00 98.25 158 LYS A CA 1
ATOM 1296 C C . LYS A 1 158 ? -8.225 -1.656 28.683 1.00 98.25 158 LYS A C 1
ATOM 1298 O O . LYS A 1 158 ? -8.948 -2.563 29.096 1.00 98.25 158 LYS A O 1
ATOM 1303 N N . VAL A 1 159 ? -8.336 -0.415 29.167 1.00 98.00 159 VAL A N 1
ATOM 1304 C CA . VAL A 1 159 ? -9.279 -0.067 30.252 1.00 98.00 159 VAL A CA 1
ATOM 1305 C C . VAL A 1 159 ? -10.747 -0.263 29.840 1.00 98.00 159 VAL A C 1
ATOM 1307 O O . VAL A 1 159 ? -11.575 -0.668 30.664 1.00 98.00 159 VAL A O 1
ATOM 1310 N N . LYS A 1 160 ? -11.115 0.036 28.585 1.00 97.25 160 LYS A N 1
ATOM 1311 C CA . LYS A 1 160 ? -12.481 -0.209 28.080 1.00 97.25 160 LYS A CA 1
ATOM 1312 C C . LYS A 1 160 ? -12.808 -1.705 28.053 1.00 97.25 160 LYS A C 1
ATOM 1314 O O . LYS A 1 160 ? -13.901 -2.070 28.491 1.00 97.25 160 LYS A O 1
ATOM 1319 N N . LEU A 1 161 ? -11.871 -2.543 27.608 1.00 97.00 161 LEU A N 1
ATOM 1320 C CA . LEU A 1 161 ? -12.016 -3.999 27.587 1.00 97.00 161 LEU A CA 1
ATOM 1321 C C . LEU A 1 161 ? -12.230 -4.561 29.000 1.00 97.00 161 LEU A C 1
ATOM 1323 O O . LEU A 1 161 ? -13.185 -5.298 29.230 1.00 97.00 161 LEU A O 1
ATOM 1327 N N . GLU A 1 162 ? -11.432 -4.141 29.987 1.00 96.31 162 GLU A N 1
ATOM 1328 C CA . GLU A 1 162 ? -11.625 -4.574 31.381 1.00 96.31 162 GLU A CA 1
ATOM 1329 C C . GLU A 1 162 ? -13.016 -4.228 31.929 1.00 96.31 162 GLU A C 1
ATOM 1331 O O . GLU A 1 162 ? -13.630 -5.017 32.654 1.00 96.31 162 GLU A O 1
ATOM 1336 N N . LYS A 1 163 ? -13.527 -3.035 31.602 1.00 95.19 163 LYS A N 1
ATOM 1337 C CA . LYS A 1 163 ? -14.876 -2.607 31.999 1.00 95.19 163 LYS A CA 1
ATOM 1338 C C . LYS A 1 163 ? -15.954 -3.438 31.305 1.00 95.19 163 LYS A C 1
ATOM 1340 O O . LYS A 1 163 ? -16.924 -3.815 31.957 1.00 95.19 163 LYS A O 1
ATOM 1345 N N . GLN A 1 164 ? -15.783 -3.744 30.019 1.00 93.62 164 GLN A N 1
ATOM 1346 C CA . GLN A 1 164 ? -16.695 -4.607 29.264 1.00 93.62 164 GLN A CA 1
ATOM 1347 C C . GLN A 1 164 ? -16.772 -6.003 29.894 1.00 93.62 164 GLN A C 1
ATOM 1349 O O . GLN A 1 164 ? -17.871 -6.482 30.165 1.00 93.62 164 GLN A O 1
ATOM 1354 N N . SER A 1 165 ? -15.628 -6.596 30.244 1.00 90.81 165 SER A N 1
ATOM 1355 C CA . SER A 1 165 ? -15.557 -7.903 30.911 1.00 90.81 165 SER A CA 1
ATOM 1356 C C . SER A 1 165 ? -16.198 -7.907 32.303 1.00 90.81 165 SER A C 1
ATOM 1358 O O . SER A 1 165 ? -16.809 -8.896 32.703 1.00 90.81 165 SER A O 1
ATOM 1360 N N . LYS A 1 166 ? -16.102 -6.801 33.054 1.00 90.44 166 LYS A N 1
ATOM 1361 C CA . LYS A 1 166 ? -16.768 -6.652 34.364 1.00 90.44 166 LYS A CA 1
ATOM 1362 C C . LYS A 1 166 ? -18.288 -6.508 34.235 1.00 90.44 166 LYS A C 1
ATOM 1364 O O . LYS A 1 166 ? -19.007 -7.030 35.081 1.00 90.44 166 LYS A O 1
ATOM 1369 N N . ASN A 1 167 ? -18.764 -5.841 33.184 1.00 84.81 167 ASN A N 1
ATOM 1370 C CA . ASN A 1 167 ? -20.191 -5.621 32.930 1.00 84.81 167 ASN A CA 1
ATOM 1371 C C . ASN A 1 167 ? -20.886 -6.823 32.264 1.00 84.81 167 ASN A C 1
ATOM 1373 O O . ASN A 1 167 ? -22.103 -6.935 32.349 1.00 84.81 167 ASN A O 1
ATOM 1377 N N . GLY A 1 168 ? -20.129 -7.705 31.603 1.00 67.19 168 GLY A N 1
ATOM 1378 C CA . GLY A 1 168 ? -20.624 -8.917 30.937 1.00 67.19 168 GLY A CA 1
ATOM 1379 C C . GLY A 1 168 ? -20.736 -10.159 31.830 1.00 67.19 168 GLY A C 1
ATOM 1380 O O . GLY A 1 168 ? -20.978 -11.242 31.309 1.00 67.19 168 GLY A O 1
ATOM 1381 N N . ARG A 1 169 ? -20.550 -10.037 33.153 1.00 49.09 169 ARG A N 1
ATOM 1382 C CA . ARG A 1 169 ? -20.818 -11.128 34.105 1.00 49.09 169 ARG A CA 1
ATOM 1383 C C . ARG A 1 169 ? -22.331 -11.306 34.297 1.00 49.09 169 ARG A C 1
ATOM 1385 O O . ARG A 1 169 ? -22.917 -10.652 35.159 1.00 49.09 169 ARG A O 1
ATOM 1392 N N . VAL A 1 170 ? -22.923 -12.204 33.506 1.00 41.72 170 VAL A N 1
ATOM 1393 C CA . VAL A 1 170 ? -24.057 -13.061 33.902 1.00 41.72 170 VAL A CA 1
ATOM 1394 C C . VAL A 1 170 ? -23.520 -14.477 34.027 1.00 41.72 170 VAL A C 1
ATOM 1396 O O . VAL A 1 170 ? -22.783 -14.889 33.104 1.00 41.72 170 VAL A O 1
#

Organism: NCBI:txid2530390

pLDDT: mean 96.16, std 6.32, range [41.72, 98.88]

Foldseek 3Di:
DKDFLCVVQVVCCDVVVVRNPLQDVVNVVQSVVCVVVVNRMDDDDPCRVVSSVVSVVVVVLVVVLLVQLLVLQVQLVVCVVVVVLVSSLVSLVVSVVSQVPDPDNPCVSRVVSLVNNLVSCVVVLVLVVNLVSLVVSLVDDDDPVVNVVSVVVNVVSVVSVVVVVVVPDD

Radius of gyration: 24.6 Å; chains: 1; bounding box: 54×27×67 Å